Protein AF-A0A3Q8X9J6-F1 (afdb_monomer)

Foldseek 3Di:
DDPDPPDDPDPDDQQWWKQFCAPPDPVRHRPIWTWHDWDADPNFTWTWTDHPVRRIDIDRDPVGIGTPPDLVVLVVQLVVCVVVVVPVSNVVSVCCNVPVRD

Nearest PDB structures (foldseek):
  7qep-assembly1_S4  TM=7.463E-01  e=1.020E-01  Encephalitozoon cuniculi GB-M1
  2lcc-assembly1_A  TM=7.111E-01  e=7.423E-01  Homo sapiens
  6bph-assembly1_A-2  TM=6.731E-01  e=1.622E+00  Homo sapiens
  2eko-assembly1_A  TM=4.901E-01  e=1.065E+00  Homo sapiens
  7yt9-assembly2_B  TM=5.473E-01  e=3.545E+00  Arabidopsis thaliana

Sequence (102 aa):
MIRMYISCFIHLNAGDLCKVVSANNPIYNGEIAVFKGVEYYFQLPSYVFESPISNRIIVSSEDGFEVLPYKSSLLHLIDLALDLQDEKWFEELVYKLNYESQ

Solvent-accessible surface area (backbone atoms only — not comparable to full-atom values): 6070 Å² total; per-residue (Å²): 137,82,83,79,85,76,82,90,78,74,89,78,52,69,67,40,45,25,34,28,45,31,90,89,46,72,89,46,46,72,38,69,26,33,31,65,46,77,46,74,57,97,88,38,64,28,43,33,28,36,29,98,90,41,85,67,45,81,34,75,51,76,81,24,45,45,68,58,68,43,72,68,56,46,50,51,51,37,53,51,22,58,77,69,67,38,64,69,61,28,52,56,45,52,49,40,61,77,72,67,66,108

pLDDT: mean 75.95, std 15.14, range [30.42, 92.25]

Secondary structure (DSSP, 8-state):
--------S----TT-EEEE--SS-GGGTT-EEEEEEEEEETTEEEEEEE-SS-S-EEESSGGGEEESSPHHHHHHHHHHHHHTT-HHHHHHHHHHHHHT--

Radius of gyration: 16.28 Å; Cα contacts (8 Å, |Δi|>4): 146; chains: 1; bounding box: 32×26×54 Å

InterPro domains:
  IPR014957 IDEAL domain [PF08858] (71-97)

Mean predicted aligned error: 11.75 Å

Structure (mmCIF, N/CA/C/O backbone):
data_AF-A0A3Q8X9J6-F1
#
_entry.id   AF-A0A3Q8X9J6-F1
#
loop_
_atom_site.group_PDB
_atom_site.id
_atom_site.type_symbol
_atom_site.label_atom_id
_atom_site.label_alt_id
_atom_site.label_comp_id
_atom_site.label_asym_id
_atom_site.label_entity_id
_atom_site.label_seq_id
_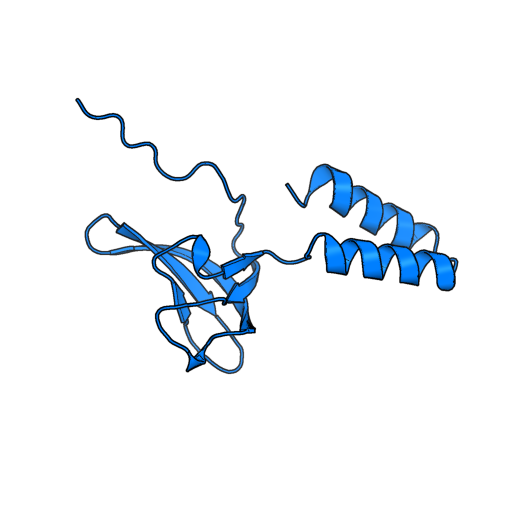atom_site.pdbx_PDB_ins_code
_atom_site.Cartn_x
_atom_site.Cartn_y
_atom_site.Cartn_z
_atom_site.occupancy
_atom_site.B_iso_or_equiv
_atom_site.auth_seq_id
_atom_site.auth_comp_id
_atom_site.auth_asym_id
_atom_site.auth_atom_id
_atom_site.pdbx_PDB_model_num
ATOM 1 N N . MET A 1 1 ? -9.238 14.953 -31.795 1.00 33.94 1 MET A N 1
ATOM 2 C CA . MET A 1 1 ? -8.874 15.545 -30.491 1.00 33.94 1 MET A CA 1
ATOM 3 C C . MET A 1 1 ? -9.198 14.498 -29.431 1.00 33.94 1 MET A C 1
ATOM 5 O O . MET A 1 1 ? -10.327 14.428 -28.966 1.00 33.94 1 MET A O 1
ATOM 9 N N . ILE A 1 2 ? -8.274 13.559 -29.210 1.00 33.38 2 ILE A N 1
ATOM 10 C CA . ILE A 1 2 ? -8.507 12.375 -28.371 1.00 33.38 2 ILE A CA 1
ATOM 11 C C . ILE A 1 2 ? -8.307 12.809 -26.919 1.00 33.38 2 ILE A C 1
ATOM 13 O O . ILE A 1 2 ? -7.216 13.229 -26.545 1.00 33.38 2 ILE A O 1
ATOM 17 N N . ARG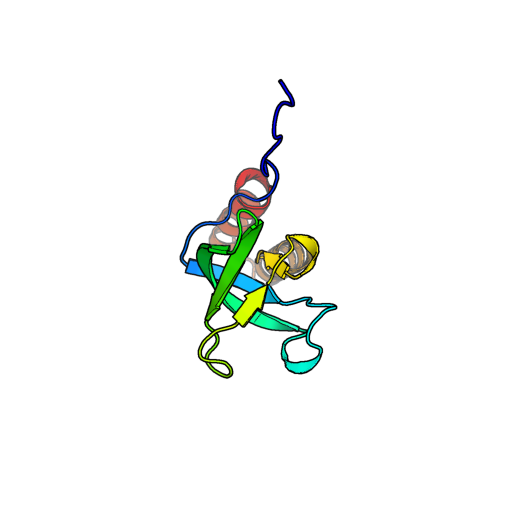 A 1 3 ? -9.392 12.787 -26.139 1.00 33.44 3 ARG A N 1
ATOM 18 C CA . ARG A 1 3 ? -9.379 13.045 -24.698 1.00 33.44 3 ARG A CA 1
ATOM 19 C C . ARG A 1 3 ? -8.535 11.963 -24.030 1.00 33.44 3 ARG A C 1
ATOM 21 O O . ARG A 1 3 ? -8.932 10.803 -23.995 1.00 33.44 3 ARG A O 1
ATOM 28 N N . MET A 1 4 ? -7.360 12.356 -23.555 1.00 3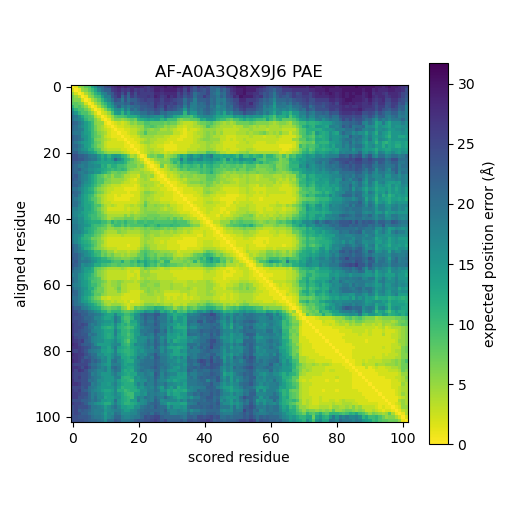0.42 4 MET A N 1
ATOM 29 C CA . MET A 1 4 ? -6.473 11.523 -22.755 1.00 30.42 4 MET A CA 1
ATOM 30 C C . MET A 1 4 ? -7.082 11.434 -21.351 1.00 30.42 4 MET A C 1
ATOM 32 O O . MET A 1 4 ? -7.029 12.393 -20.585 1.00 30.42 4 MET A O 1
ATOM 36 N N . TYR A 1 5 ? -7.751 10.319 -21.059 1.00 33.88 5 TYR A N 1
ATOM 37 C CA . TYR A 1 5 ? -8.233 9.976 -19.722 1.00 33.88 5 TYR A CA 1
ATOM 38 C C . TYR A 1 5 ? -7.031 9.500 -18.901 1.00 33.88 5 TYR A C 1
ATOM 40 O O . TYR A 1 5 ? -6.741 8.309 -18.854 1.00 33.88 5 TYR A O 1
ATOM 48 N N . ILE A 1 6 ? -6.271 10.440 -18.340 1.00 42.31 6 ILE A N 1
ATOM 49 C CA . ILE A 1 6 ? -5.154 10.120 -17.448 1.00 42.31 6 ILE A CA 1
ATOM 50 C C . ILE A 1 6 ? -5.738 9.897 -16.051 1.00 42.31 6 ILE A C 1
ATOM 52 O O . ILE A 1 6 ? -6.200 10.844 -15.423 1.00 42.31 6 ILE A O 1
ATOM 56 N N . SER A 1 7 ? -5.745 8.630 -15.636 1.00 41.16 7 SER A N 1
ATOM 57 C CA . SER A 1 7 ? -5.548 8.163 -14.255 1.00 41.16 7 SER A CA 1
ATOM 58 C C . SER A 1 7 ? -6.375 8.860 -13.165 1.00 41.16 7 SER A C 1
ATOM 60 O O . SER A 1 7 ? -5.914 9.794 -12.518 1.00 41.16 7 SER A O 1
ATOM 62 N N . CYS A 1 8 ? -7.599 8.377 -12.931 1.00 42.72 8 CYS A N 1
ATOM 63 C CA . CYS A 1 8 ? -8.523 8.914 -11.921 1.00 42.72 8 CYS A CA 1
ATOM 64 C C . CYS A 1 8 ? -8.804 7.969 -10.737 1.00 42.72 8 CYS A C 1
ATOM 66 O O . CYS A 1 8 ? -9.798 8.188 -10.051 1.00 42.72 8 CYS A O 1
ATOM 68 N N . PHE A 1 9 ? -8.011 6.919 -10.496 1.00 48.97 9 PHE A N 1
ATOM 69 C CA . PHE A 1 9 ? -8.479 5.841 -9.608 1.00 48.97 9 PHE A CA 1
ATOM 70 C C . PHE A 1 9 ? -7.661 5.555 -8.351 1.00 48.97 9 PHE A C 1
ATOM 72 O O . PHE A 1 9 ? -8.167 4.823 -7.511 1.00 48.97 9 PHE A O 1
ATOM 79 N N . ILE A 1 10 ? -6.484 6.153 -8.142 1.00 56.00 10 ILE A N 1
ATOM 80 C CA . ILE A 1 10 ? -5.740 5.944 -6.890 1.00 56.00 10 ILE A CA 1
ATOM 81 C C . ILE A 1 10 ? -5.285 7.288 -6.320 1.00 56.00 10 ILE A C 1
ATOM 83 O O . ILE A 1 10 ? -4.439 7.970 -6.902 1.00 56.00 10 ILE A O 1
ATOM 87 N N . HIS A 1 11 ? -5.850 7.674 -5.173 1.00 63.31 11 HIS A N 1
ATOM 88 C CA . HIS A 1 11 ? -5.353 8.790 -4.369 1.00 63.31 11 HIS A CA 1
ATOM 89 C C . HIS A 1 11 ? -4.044 8.372 -3.687 1.00 63.31 11 HIS A C 1
ATOM 91 O O . HIS A 1 11 ? -4.044 7.952 -2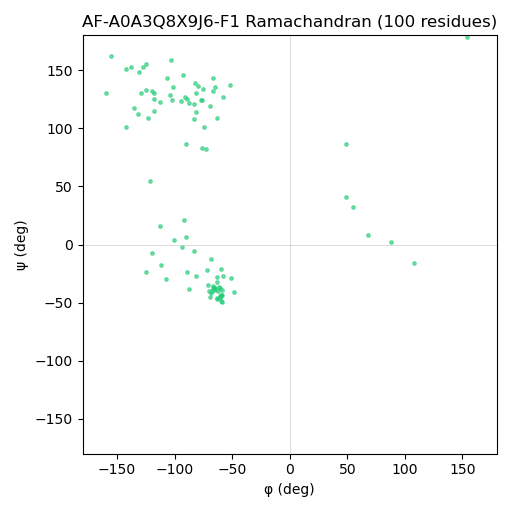.537 1.00 63.31 11 HIS A O 1
ATOM 97 N N . LEU A 1 12 ? -2.929 8.464 -4.414 1.00 73.06 12 LEU A N 1
ATOM 98 C CA . LEU A 1 12 ? -1.585 8.255 -3.875 1.00 73.06 12 LEU A CA 1
ATOM 99 C C . LEU A 1 12 ? -0.945 9.573 -3.462 1.00 73.06 12 LEU A C 1
ATOM 101 O O . LEU A 1 12 ? -0.734 10.466 -4.287 1.00 73.06 12 LEU A O 1
ATOM 105 N N . ASN A 1 13 ? -0.541 9.642 -2.204 1.00 77.88 13 ASN A N 1
ATOM 106 C CA . ASN A 1 13 ? 0.261 10.712 -1.648 1.00 77.88 13 ASN A CA 1
ATOM 107 C C . ASN A 1 13 ? 1.690 10.226 -1.404 1.00 77.88 13 ASN A C 1
ATOM 109 O O . ASN A 1 13 ? 1.941 9.088 -1.009 1.00 77.88 13 ASN A O 1
ATOM 113 N N . ALA A 1 14 ? 2.666 11.105 -1.638 1.00 79.38 14 ALA A N 1
ATOM 114 C CA . ALA A 1 14 ? 4.050 10.802 -1.295 1.00 79.38 14 ALA A CA 1
ATOM 115 C C . ALA A 1 14 ? 4.156 10.497 0.210 1.00 79.38 14 ALA A C 1
ATOM 117 O O . ALA A 1 14 ? 3.733 11.303 1.038 1.00 79.38 14 ALA A O 1
ATOM 118 N N . GLY A 1 15 ? 4.737 9.347 0.550 1.00 79.06 15 GLY A N 1
ATOM 119 C CA . GLY A 1 15 ? 4.757 8.811 1.911 1.00 79.06 15 GLY A CA 1
ATOM 120 C C . GLY A 1 15 ? 3.846 7.601 2.121 1.00 79.06 15 GLY A C 1
ATOM 121 O O . GLY A 1 15 ? 4.059 6.872 3.089 1.00 79.06 15 GLY A O 1
ATOM 122 N N . ASP A 1 16 ? 2.903 7.341 1.213 1.00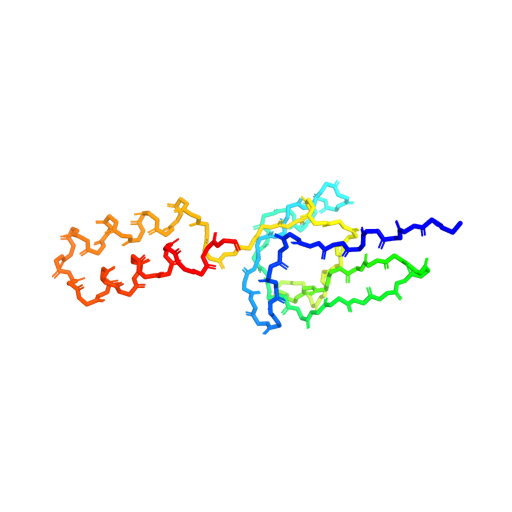 81.19 16 ASP A N 1
ATOM 123 C CA . ASP A 1 16 ? 2.005 6.194 1.326 1.00 81.19 16 ASP A CA 1
ATOM 124 C C . ASP A 1 16 ? 2.775 4.879 1.213 1.00 81.19 16 ASP A C 1
ATOM 126 O O . ASP A 1 16 ? 3.641 4.696 0.352 1.00 81.19 16 ASP A O 1
ATOM 130 N N . LEU A 1 17 ? 2.454 3.939 2.095 1.00 83.31 17 LEU A N 1
ATOM 131 C CA . LEU A 1 17 ? 3.012 2.598 2.045 1.00 83.31 17 LEU A CA 1
ATOM 132 C C . LEU A 1 17 ? 2.246 1.780 1.015 1.00 83.31 17 LEU A C 1
ATOM 134 O O . LEU A 1 17 ? 1.023 1.714 1.044 1.00 83.31 17 LEU A O 1
ATOM 138 N N . CYS A 1 18 ? 2.974 1.129 0.123 1.00 85.00 18 CYS A N 1
ATOM 139 C CA . CYS A 1 18 ? 2.411 0.280 -0.911 1.00 85.00 18 CYS A CA 1
ATOM 140 C C . CYS A 1 18 ? 3.137 -1.059 -0.920 1.00 85.00 18 CYS A C 1
ATOM 142 O O . CYS A 1 18 ? 4.337 -1.133 -0.655 1.00 85.00 18 CYS A O 1
ATOM 144 N N . LYS A 1 19 ? 2.429 -2.127 -1.269 1.00 85.94 19 LYS A N 1
ATOM 145 C CA . LYS A 1 19 ? 3.054 -3.383 -1.661 1.00 85.94 19 LYS A CA 1
ATOM 146 C C . LYS A 1 19 ? 3.261 -3.369 -3.162 1.00 85.94 19 LYS A C 1
ATOM 148 O O . LYS A 1 19 ? 2.314 -3.177 -3.911 1.00 85.94 19 LYS A O 1
ATOM 153 N N . VAL A 1 20 ? 4.477 -3.618 -3.612 1.00 86.69 20 VAL A N 1
ATOM 154 C CA . VAL A 1 20 ? 4.766 -3.800 -5.031 1.00 86.69 20 VAL A CA 1
ATOM 155 C C . VAL A 1 20 ? 4.314 -5.201 -5.439 1.00 86.69 20 VAL A C 1
ATOM 157 O O . VAL A 1 20 ? 4.734 -6.200 -4.861 1.00 86.69 20 VAL A O 1
ATOM 160 N N . VAL A 1 21 ? 3.450 -5.281 -6.445 1.00 81.50 21 VAL A N 1
ATOM 161 C CA . VAL A 1 21 ? 2.907 -6.526 -7.008 1.00 81.50 21 VAL A CA 1
ATOM 162 C C . VAL A 1 21 ? 3.266 -6.560 -8.490 1.00 81.50 21 VAL A C 1
ATOM 164 O O . VAL A 1 21 ? 2.432 -6.604 -9.384 1.00 81.50 21 VAL A O 1
ATOM 167 N N . SER A 1 22 ? 4.558 -6.414 -8.777 1.00 69.19 22 SER A N 1
ATOM 168 C CA . SER A 1 22 ? 5.019 -6.271 -10.154 1.00 69.19 22 SER A CA 1
ATOM 169 C C . SER A 1 22 ? 5.014 -7.613 -10.884 1.00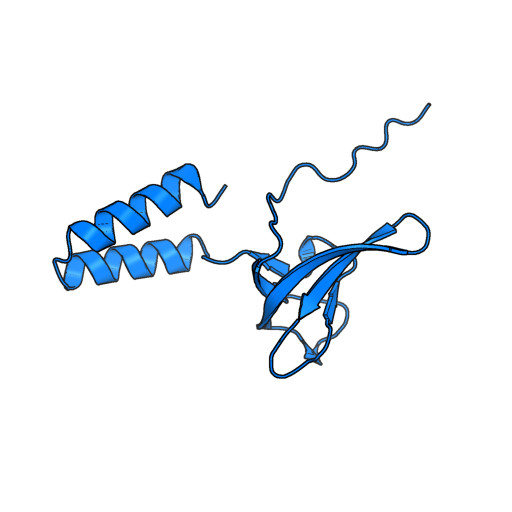 69.19 22 SER A C 1
ATOM 171 O O . SER A 1 22 ? 5.709 -8.548 -10.488 1.00 69.19 22 SER A O 1
ATOM 173 N N . ALA A 1 23 ? 4.319 -7.674 -12.022 1.00 56.75 23 ALA A N 1
ATOM 174 C CA . ALA A 1 23 ? 4.493 -8.742 -13.009 1.00 56.75 23 ALA A CA 1
ATOM 175 C C . ALA A 1 23 ? 5.826 -8.624 -13.784 1.00 56.75 23 ALA A C 1
ATOM 177 O O . ALA A 1 23 ? 6.319 -9.611 -14.326 1.00 56.75 23 ALA A O 1
ATOM 178 N N . ASN A 1 24 ? 6.421 -7.423 -13.830 1.00 63.72 24 ASN A N 1
ATOM 179 C CA . ASN A 1 24 ? 7.559 -7.094 -14.699 1.00 63.72 24 ASN A CA 1
ATOM 180 C C . ASN A 1 24 ? 8.927 -7.375 -14.062 1.00 63.72 24 ASN A C 1
ATOM 182 O O . ASN A 1 24 ? 9.911 -7.545 -14.780 1.00 63.72 24 ASN A O 1
ATOM 186 N N . ASN A 1 25 ? 9.015 -7.406 -12.730 1.00 67.31 25 ASN A N 1
ATOM 187 C CA . ASN A 1 25 ? 10.243 -7.771 -12.029 1.00 67.31 25 ASN A CA 1
ATOM 188 C C . ASN A 1 25 ? 9.914 -8.597 -10.772 1.00 67.31 25 ASN A C 1
ATOM 190 O O . ASN A 1 25 ? 9.541 -8.016 -9.749 1.00 67.31 25 ASN A O 1
ATOM 194 N N . PRO A 1 26 ? 10.075 -9.934 -10.828 1.00 75.12 26 PRO A N 1
ATOM 195 C CA . PRO A 1 26 ? 9.731 -10.831 -9.725 1.00 75.12 26 PRO A CA 1
ATOM 196 C C . PRO A 1 26 ? 10.483 -10.541 -8.423 1.00 75.12 26 PRO A C 1
ATOM 198 O O . PRO A 1 26 ? 10.024 -10.951 -7.363 1.00 75.12 26 PRO A O 1
ATOM 201 N N . ILE A 1 27 ? 11.627 -9.850 -8.495 1.00 78.75 27 ILE A N 1
ATOM 202 C CA . ILE A 1 27 ? 12.493 -9.565 -7.343 1.00 78.75 27 ILE A CA 1
ATOM 203 C C . ILE A 1 27 ? 11.781 -8.684 -6.309 1.00 78.75 27 ILE A C 1
ATOM 205 O O . ILE A 1 27 ? 12.011 -8.850 -5.118 1.00 78.75 27 ILE A O 1
ATOM 209 N N . TYR A 1 28 ? 10.896 -7.793 -6.761 1.00 78.62 28 TYR A N 1
ATOM 210 C CA . TYR A 1 28 ? 10.190 -6.836 -5.903 1.00 78.62 28 TYR A CA 1
ATOM 211 C C . TYR A 1 28 ? 8.755 -7.274 -5.582 1.00 78.62 28 TYR A C 1
ATOM 213 O O . TYR A 1 28 ? 7.994 -6.526 -4.972 1.00 78.62 28 TYR A O 1
ATOM 221 N N . ASN A 1 29 ? 8.343 -8.466 -6.029 1.00 83.56 29 ASN A N 1
ATOM 222 C CA . ASN A 1 29 ? 6.981 -8.937 -5.816 1.00 83.56 29 ASN A CA 1
ATOM 223 C C . ASN A 1 29 ? 6.745 -9.236 -4.329 1.00 83.56 29 ASN A C 1
ATOM 225 O O . ASN A 1 29 ? 7.389 -10.099 -3.736 1.00 83.56 29 ASN A O 1
ATOM 229 N N . GLY A 1 30 ? 5.787 -8.527 -3.744 1.00 82.12 30 GLY A N 1
ATOM 230 C CA . GLY A 1 30 ? 5.457 -8.592 -2.330 1.00 82.12 30 GLY A CA 1
ATOM 231 C C . GLY A 1 30 ? 6.245 -7.643 -1.435 1.00 82.12 30 GLY A C 1
ATOM 232 O O . GLY A 1 30 ? 6.021 -7.654 -0.226 1.00 82.12 30 GLY A O 1
ATOM 233 N N . GLU A 1 31 ? 7.124 -6.817 -1.998 1.00 85.25 31 GLU A N 1
ATOM 234 C CA . GLU A 1 31 ? 7.927 -5.867 -1.234 1.00 85.25 31 GLU A CA 1
ATOM 235 C C . GLU A 1 31 ? 7.087 -4.672 -0.775 1.00 85.25 31 GLU A C 1
ATOM 237 O O . GLU A 1 31 ? 6.338 -4.090 -1.559 1.00 85.25 31 GLU A O 1
ATOM 242 N N . ILE A 1 32 ? 7.219 -4.300 0.500 1.00 86.00 32 ILE A N 1
ATOM 243 C CA . ILE A 1 32 ? 6.591 -3.096 1.048 1.00 86.00 32 ILE A CA 1
ATOM 244 C C . ILE A 1 32 ? 7.529 -1.913 0.823 1.00 86.00 32 ILE A C 1
ATOM 246 O O . ILE A 1 32 ? 8.668 -1.920 1.291 1.00 86.00 32 ILE A O 1
ATOM 250 N N . ALA A 1 33 ? 7.041 -0.896 0.124 1.00 87.50 33 ALA A N 1
ATOM 251 C CA . ALA A 1 33 ? 7.806 0.276 -0.259 1.00 87.50 33 ALA A CA 1
ATOM 252 C C . ALA A 1 33 ? 6.985 1.557 -0.069 1.00 87.50 33 ALA A C 1
ATOM 254 O O . ALA A 1 33 ? 5.757 1.554 -0.126 1.00 87.50 33 ALA A O 1
ATOM 255 N N . VAL A 1 34 ? 7.675 2.667 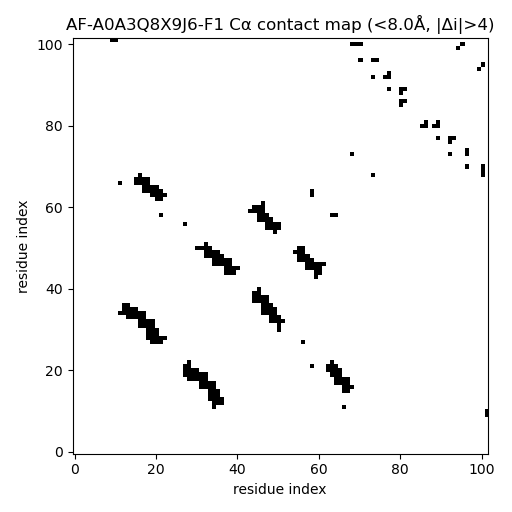0.162 1.00 88.69 34 VAL A N 1
ATOM 256 C CA . VAL A 1 34 ? 7.070 3.990 0.326 1.00 88.69 34 VAL A CA 1
ATOM 257 C C . VAL A 1 34 ? 6.962 4.651 -1.038 1.00 88.69 34 VAL A C 1
ATOM 259 O O . VAL A 1 34 ? 7.969 4.807 -1.732 1.00 88.69 34 VAL A O 1
ATOM 262 N N . PHE A 1 35 ? 5.764 5.076 -1.417 1.00 88.69 35 PHE A N 1
ATOM 263 C CA . PHE A 1 35 ? 5.543 5.846 -2.628 1.00 88.69 35 PHE A CA 1
ATOM 264 C C . PHE A 1 35 ? 6.204 7.223 -2.529 1.00 88.69 35 PHE A C 1
ATOM 266 O O . PHE A 1 35 ? 6.056 7.941 -1.538 1.00 88.69 35 PHE A O 1
ATOM 273 N N . LYS A 1 36 ? 6.945 7.608 -3.568 1.00 90.06 36 LYS A N 1
ATOM 274 C CA . LYS A 1 36 ? 7.654 8.894 -3.644 1.00 90.06 36 LYS A CA 1
ATOM 275 C C . LYS A 1 36 ? 7.020 9.873 -4.613 1.00 90.06 36 LYS A C 1
ATOM 277 O O . LYS A 1 36 ? 7.129 11.077 -4.401 1.00 90.06 36 LYS A O 1
ATOM 282 N N . GLY A 1 37 ? 6.378 9.373 -5.660 1.00 87.12 37 GLY A N 1
ATOM 283 C CA . GLY A 1 37 ? 5.755 10.211 -6.671 1.00 87.12 37 GLY A CA 1
ATOM 284 C C . GLY A 1 37 ? 5.640 9.523 -8.024 1.00 87.12 37 GLY A C 1
ATOM 285 O O . GLY A 1 37 ? 6.080 8.387 -8.216 1.00 87.12 37 GLY A O 1
ATOM 286 N N . VAL A 1 38 ? 5.043 10.250 -8.966 1.00 87.00 38 VAL A N 1
ATOM 287 C CA . VAL A 1 38 ? 4.935 9.844 -10.368 1.00 87.00 38 VAL A CA 1
ATOM 288 C C . VAL A 1 38 ? 5.970 10.607 -11.185 1.00 87.00 38 VAL A C 1
ATOM 290 O O . VAL A 1 38 ? 5.990 11.838 -11.192 1.00 87.00 38 VAL A O 1
ATOM 293 N N . GLU A 1 39 ? 6.810 9.874 -11.901 1.00 88.31 39 GLU A N 1
ATOM 294 C CA . GLU A 1 39 ? 7.696 10.410 -12.929 1.00 88.31 39 GLU A CA 1
ATOM 295 C C . GLU A 1 39 ? 7.136 10.106 -14.320 1.00 88.31 39 GLU A C 1
ATOM 297 O O . GLU A 1 39 ? 6.329 9.196 -14.492 1.00 88.31 39 GLU A O 1
ATOM 302 N N . TYR A 1 40 ? 7.563 10.867 -15.329 1.00 82.88 40 TYR A N 1
ATOM 303 C CA . TYR A 1 40 ? 7.119 10.676 -16.708 1.00 82.88 40 TYR A CA 1
ATOM 304 C C . TYR A 1 40 ? 8.299 10.311 -17.601 1.00 82.88 40 TYR A C 1
ATOM 306 O O . TYR A 1 40 ? 9.183 11.133 -17.846 1.00 82.88 40 TYR A O 1
ATOM 314 N N . TYR A 1 41 ? 8.273 9.096 -18.143 1.00 78.69 41 TYR A N 1
ATOM 315 C CA . TYR A 1 41 ? 9.244 8.618 -19.124 1.00 78.69 41 TYR A CA 1
ATOM 316 C C . TYR A 1 41 ? 8.543 8.411 -20.464 1.00 78.69 41 TYR A C 1
ATOM 318 O O . TYR A 1 41 ? 7.571 7.670 -20.543 1.00 78.69 41 TYR A O 1
ATOM 326 N N . PHE A 1 42 ? 9.009 9.077 -21.527 1.00 81.00 42 PHE A N 1
ATOM 327 C CA . PHE A 1 42 ? 8.396 8.994 -22.866 1.00 81.00 42 PHE A CA 1
ATOM 328 C C . PHE A 1 42 ? 6.864 9.191 -22.869 1.00 81.00 42 PHE A C 1
ATOM 330 O O . PHE A 1 42 ? 6.148 8.505 -23.589 1.00 81.00 42 PHE A O 1
ATOM 337 N N . GLN A 1 43 ? 6.366 10.144 -22.070 1.00 78.25 43 GLN A N 1
ATOM 338 C CA . GLN A 1 43 ? 4.931 10.438 -21.887 1.00 78.25 43 GLN A CA 1
ATOM 339 C C . GLN A 1 43 ? 4.117 9.349 -21.162 1.00 78.25 43 GLN A C 1
ATOM 341 O O . GLN A 1 43 ? 2.899 9.478 -21.063 1.00 78.25 43 GLN A O 1
ATOM 346 N N . LEU A 1 44 ? 4.767 8.323 -20.608 1.00 79.81 44 LEU A N 1
ATOM 347 C CA . LEU A 1 44 ? 4.128 7.303 -19.781 1.00 79.81 44 LEU A CA 1
ATOM 348 C C . LEU A 1 44 ? 4.392 7.571 -18.292 1.00 79.81 44 LEU A C 1
ATOM 350 O O . LEU A 1 44 ? 5.535 7.878 -17.931 1.00 79.81 44 LEU A O 1
ATOM 354 N N . PRO A 1 45 ? 3.367 7.461 -17.426 1.00 82.62 45 PRO A N 1
ATOM 355 C CA . PRO A 1 45 ? 3.552 7.578 -15.989 1.00 82.62 45 PRO A CA 1
ATOM 356 C C . PRO A 1 45 ? 4.376 6.401 -15.459 1.00 82.62 45 PRO A C 1
ATOM 358 O O . PRO A 1 45 ? 4.280 5.269 -15.930 1.00 82.62 45 PRO A O 1
ATOM 361 N N . SER A 1 46 ? 5.220 6.680 -14.478 1.00 86.94 46 SER A N 1
ATOM 362 C CA . SER A 1 46 ? 6.038 5.706 -13.768 1.00 86.94 46 SER A CA 1
ATOM 363 C C . SER A 1 46 ? 5.962 5.999 -12.278 1.00 86.94 46 SER A C 1
ATOM 365 O O . SER A 1 46 ? 6.358 7.070 -11.823 1.00 86.94 46 SER A O 1
ATOM 367 N N . TYR A 1 47 ? 5.438 5.046 -11.523 1.00 87.56 47 TYR A N 1
ATOM 368 C CA . TYR A 1 47 ? 5.249 5.127 -10.083 1.00 87.56 47 TYR A CA 1
ATOM 369 C C . TYR A 1 47 ? 6.561 4.745 -9.404 1.00 87.56 47 TYR A C 1
ATOM 371 O O . TYR A 1 47 ? 7.099 3.656 -9.632 1.00 87.56 47 TYR A O 1
ATOM 379 N N . VAL A 1 48 ? 7.105 5.667 -8.614 1.00 89.00 48 VAL A N 1
ATOM 380 C CA . VAL A 1 48 ? 8.405 5.511 -7.962 1.00 89.00 48 VAL A CA 1
ATOM 381 C C . VAL A 1 48 ? 8.196 5.190 -6.492 1.00 89.00 48 VAL A C 1
ATOM 383 O O . VAL A 1 48 ? 7.509 5.922 -5.778 1.00 89.00 48 VAL A O 1
ATOM 386 N N . PHE A 1 49 ? 8.844 4.124 -6.037 1.00 90.12 49 PHE A N 1
ATOM 387 C CA . PHE A 1 49 ? 8.834 3.677 -4.652 1.00 90.12 49 PHE A CA 1
ATOM 388 C C . PHE A 1 49 ? 10.259 3.556 -4.108 1.00 90.12 49 PHE A C 1
ATOM 390 O O . PHE A 1 49 ? 11.213 3.346 -4.860 1.00 90.12 49 PHE A O 1
ATOM 397 N N . GLU A 1 50 ? 10.401 3.664 -2.792 1.00 89.75 50 GLU A N 1
ATOM 398 C CA . GLU A 1 50 ? 11.651 3.436 -2.063 1.00 89.75 50 GLU A CA 1
ATOM 399 C C . GLU A 1 50 ? 11.426 2.387 -0.974 1.00 89.75 50 GLU A C 1
ATOM 401 O O . GLU A 1 50 ? 10.451 2.458 -0.224 1.00 89.75 50 GLU A O 1
ATOM 406 N N . SER A 1 51 ? 12.328 1.415 -0.882 1.00 84.19 51 SER A N 1
ATOM 407 C CA . SER A 1 51 ? 12.302 0.361 0.130 1.00 84.19 51 SER A CA 1
ATOM 408 C C . SER A 1 51 ? 13.649 0.288 0.856 1.00 84.19 51 SER A C 1
ATOM 410 O O . SER A 1 51 ? 14.684 0.595 0.263 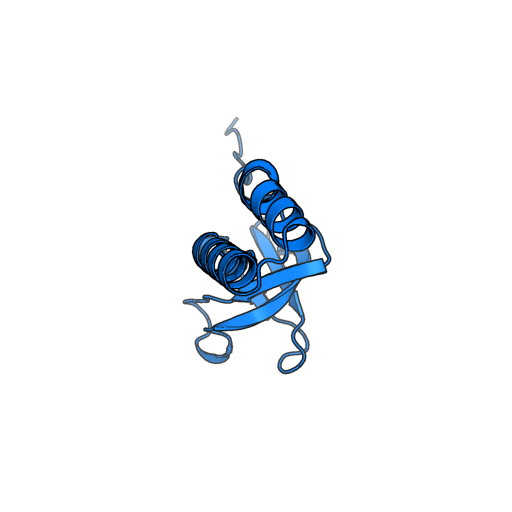1.00 84.19 51 SER A O 1
ATOM 412 N N . PRO A 1 52 ? 13.686 -0.173 2.119 1.00 74.12 52 PRO A N 1
ATOM 413 C CA . PRO A 1 52 ? 14.940 -0.434 2.825 1.00 74.12 52 PRO A CA 1
ATOM 414 C C . PRO A 1 52 ? 15.855 -1.452 2.125 1.00 74.12 52 PRO A C 1
ATOM 416 O O . PRO A 1 52 ? 17.066 -1.427 2.328 1.00 74.12 52 PRO A O 1
ATOM 419 N N . ILE A 1 53 ? 15.280 -2.370 1.340 1.00 73.62 53 ILE A N 1
ATOM 420 C CA . ILE A 1 53 ? 16.016 -3.415 0.609 1.00 73.62 53 ILE A CA 1
ATOM 421 C C . ILE A 1 53 ? 16.458 -2.887 -0.761 1.00 73.62 53 ILE A C 1
ATOM 423 O O . ILE A 1 53 ? 17.567 -3.165 -1.221 1.00 73.62 53 ILE A O 1
ATOM 427 N N . SER A 1 54 ? 15.591 -2.097 -1.390 1.00 70.12 54 SER A N 1
ATOM 428 C CA . SER A 1 54 ? 15.755 -1.593 -2.747 1.00 70.12 54 SER A CA 1
ATOM 429 C C . SER A 1 54 ? 15.705 -0.070 -2.738 1.00 70.12 54 SER A C 1
ATOM 431 O O . SER A 1 54 ? 14.634 0.519 -2.600 1.00 70.12 54 SER A O 1
ATOM 433 N N . ASN A 1 55 ? 16.855 0.575 -2.969 1.00 77.69 55 ASN A N 1
ATOM 434 C CA . ASN A 1 55 ? 16.976 2.042 -2.983 1.00 77.69 55 ASN A CA 1
ATOM 435 C C . ASN A 1 55 ? 15.942 2.739 -3.887 1.00 77.69 55 ASN A C 1
ATOM 437 O O . ASN A 1 55 ? 15.611 3.899 -3.662 1.00 77.69 55 ASN A O 1
ATOM 441 N N . ARG A 1 56 ? 15.472 2.072 -4.951 1.00 87.62 56 ARG A N 1
ATOM 442 C CA . ARG A 1 56 ? 14.450 2.611 -5.851 1.00 87.62 56 ARG A CA 1
ATOM 443 C C . ARG A 1 56 ? 13.755 1.500 -6.628 1.00 87.62 56 ARG A C 1
ATOM 445 O O . ARG A 1 56 ? 14.424 0.694 -7.271 1.00 87.62 56 ARG A O 1
ATOM 452 N N . ILE A 1 57 ? 12.428 1.507 -6.626 1.00 88.06 57 ILE A N 1
ATOM 453 C CA . ILE A 1 57 ? 11.580 0.601 -7.404 1.00 88.06 57 ILE A CA 1
ATOM 454 C C . ILE A 1 57 ? 10.726 1.456 -8.340 1.00 88.06 57 ILE A C 1
ATOM 456 O O . ILE A 1 57 ? 10.145 2.453 -7.917 1.00 88.06 57 ILE A O 1
ATOM 460 N N . ILE A 1 58 ? 10.671 1.087 -9.619 1.00 88.19 58 ILE A N 1
ATOM 461 C CA . ILE A 1 58 ? 9.875 1.788 -10.630 1.00 88.19 58 ILE A CA 1
ATOM 462 C C . ILE A 1 58 ? 8.834 0.817 -11.171 1.00 88.19 58 ILE A C 1
ATOM 464 O O . ILE A 1 58 ? 9.175 -0.264 -11.655 1.00 88.19 58 ILE A O 1
ATOM 468 N N . VAL A 1 59 ? 7.571 1.221 -11.104 1.00 86.44 59 VAL A N 1
ATOM 469 C CA . VAL A 1 59 ? 6.438 0.463 -11.627 1.00 86.44 59 VAL A CA 1
ATOM 470 C C . VAL A 1 59 ? 5.773 1.282 -12.727 1.00 86.44 59 VAL A C 1
ATOM 472 O O . VAL A 1 59 ? 5.504 2.465 -12.556 1.00 86.44 59 VAL A O 1
ATOM 475 N N . SER A 1 60 ? 5.528 0.667 -13.880 1.00 84.06 60 SER A N 1
ATOM 476 C CA . SER A 1 60 ? 4.976 1.340 -15.064 1.00 84.06 60 SER A CA 1
ATOM 477 C C . SER A 1 60 ? 3.449 1.259 -15.184 1.00 84.06 60 SER A C 1
ATOM 479 O O . SER A 1 60 ? 2.895 1.793 -16.140 1.00 84.06 60 SER A O 1
ATOM 481 N N . SER A 1 61 ? 2.771 0.574 -14.257 1.00 81.69 61 SER A N 1
ATOM 482 C CA . SER A 1 61 ? 1.310 0.414 -14.228 1.00 81.69 61 SER A CA 1
ATOM 483 C C . SER A 1 61 ? 0.778 0.467 -12.796 1.00 81.69 61 SER A C 1
ATOM 485 O O . SER A 1 61 ? 1.470 0.048 -11.868 1.00 81.69 61 SER A O 1
ATOM 487 N N . GLU A 1 62 ? -0.465 0.916 -12.639 1.00 78.88 62 GLU A N 1
ATOM 488 C CA . GLU A 1 62 ? -1.216 0.869 -11.375 1.00 78.88 62 GLU A CA 1
ATOM 489 C C . GLU A 1 62 ? -1.456 -0.572 -10.905 1.00 78.88 62 GLU A C 1
ATOM 491 O O . GLU A 1 62 ? -1.457 -0.829 -9.709 1.00 78.88 62 GLU A O 1
ATOM 496 N N . ASP A 1 63 ? -1.520 -1.539 -11.826 1.00 81.56 63 ASP A N 1
ATOM 497 C CA . ASP A 1 63 ? -1.658 -2.966 -11.483 1.00 81.56 63 ASP A CA 1
ATOM 498 C C . ASP A 1 63 ? -0.413 -3.550 -10.796 1.00 81.56 63 ASP A C 1
ATOM 500 O O . ASP A 1 63 ? -0.425 -4.683 -10.319 1.00 81.56 63 ASP A O 1
ATOM 504 N N . GLY A 1 64 ? 0.703 -2.818 -10.813 1.00 82.06 64 GLY A N 1
ATOM 505 C CA . GLY A 1 64 ? 1.974 -3.296 -10.284 1.00 82.06 64 GLY A CA 1
ATOM 506 C C . GLY A 1 64 ? 2.199 -2.967 -8.811 1.00 82.06 64 GLY A C 1
ATOM 507 O O . GLY A 1 64 ? 3.305 -3.201 -8.317 1.00 82.06 64 GLY A O 1
ATOM 508 N N . PHE A 1 65 ? 1.208 -2.408 -8.114 1.00 83.81 65 PHE A N 1
ATOM 509 C CA . PHE A 1 65 ? 1.272 -2.145 -6.681 1.00 83.81 65 PHE A CA 1
ATOM 510 C C . PHE A 1 65 ? -0.125 -2.084 -6.038 1.00 83.81 65 PHE A C 1
ATOM 512 O O . PHE A 1 65 ? -1.136 -1.896 -6.700 1.00 83.81 65 PHE A O 1
ATOM 519 N N . GLU A 1 66 ? -0.166 -2.215 -4.716 1.00 81.25 66 GLU A N 1
ATOM 520 C CA . GLU A 1 66 ? -1.367 -2.121 -3.885 1.00 81.25 66 GLU A CA 1
ATOM 521 C C . GLU A 1 66 ? -1.101 -1.136 -2.740 1.00 81.25 66 GLU A C 1
ATOM 523 O O . GLU A 1 66 ? -0.080 -1.248 -2.061 1.00 81.25 66 GLU A O 1
ATOM 528 N N . VAL A 1 67 ? -1.997 -0.175 -2.507 1.00 77.06 67 VAL A N 1
ATOM 529 C CA . VAL A 1 67 ? -1.853 0.822 -1.430 1.00 77.06 67 VAL A CA 1
ATOM 530 C C . VAL A 1 67 ? -2.276 0.220 -0.084 1.00 77.06 67 VAL A C 1
ATOM 532 O O . VAL A 1 67 ? -3.285 -0.481 0.007 1.00 77.06 67 VAL A O 1
ATOM 535 N N . LEU A 1 68 ? -1.495 0.478 0.967 1.00 68.88 68 LEU A N 1
ATOM 536 C CA . LEU A 1 68 ? -1.804 0.095 2.344 1.00 68.88 68 LEU A CA 1
ATOM 537 C C . LEU A 1 68 ? -2.538 1.235 3.074 1.00 68.88 68 LEU A C 1
ATOM 539 O O . LEU A 1 68 ? -2.191 2.395 2.876 1.00 68.88 68 LEU A O 1
ATOM 543 N N . PRO A 1 69 ? -3.471 0.925 3.993 1.00 59.75 69 PRO A N 1
ATOM 544 C CA . PRO A 1 69 ? -3.793 -0.407 4.495 1.00 59.75 69 PRO A CA 1
ATOM 545 C C . PRO A 1 69 ? -4.743 -1.141 3.551 1.00 59.75 69 PRO A C 1
ATOM 547 O O . PRO A 1 69 ? -5.731 -0.576 3.088 1.00 59.75 69 PRO A O 1
ATOM 550 N N . TYR A 1 70 ? -4.504 -2.437 3.340 1.00 65.31 70 TYR A N 1
ATOM 551 C CA . TYR A 1 70 ? -5.511 -3.287 2.716 1.00 65.31 70 TYR A CA 1
ATOM 552 C C . TYR A 1 70 ? -6.829 -3.145 3.453 1.00 65.31 70 TYR A C 1
ATOM 554 O O . TYR A 1 70 ? -6.840 -3.254 4.676 1.00 65.31 70 TYR A O 1
ATOM 562 N N . LYS A 1 71 ? -7.948 -3.056 2.738 1.00 63.59 71 LYS A N 1
ATOM 563 C CA . LYS A 1 71 ? -9.269 -3.210 3.356 1.00 63.59 71 LYS A CA 1
ATOM 564 C C . LYS A 1 71 ? -9.330 -4.456 4.253 1.00 63.59 71 LYS A C 1
ATOM 566 O O . LYS A 1 71 ? -9.851 -4.386 5.355 1.00 63.59 71 LYS A O 1
ATOM 571 N N . SER A 1 72 ? -8.737 -5.575 3.827 1.00 61.78 72 SER A N 1
ATOM 572 C CA . SER A 1 72 ? -8.647 -6.807 4.625 1.00 61.78 72 SER A CA 1
ATOM 573 C C . SER A 1 72 ? -7.740 -6.685 5.856 1.00 61.78 72 SER A C 1
ATOM 575 O O . SER A 1 72 ? -8.097 -7.192 6.913 1.00 61.78 72 SER A O 1
ATOM 577 N N . SER A 1 73 ? -6.595 -6.005 5.762 1.00 68.50 73 SER A N 1
ATOM 578 C CA . SER A 1 73 ? -5.725 -5.752 6.921 1.00 68.50 73 SER A CA 1
ATOM 579 C C . SER A 1 73 ? -6.337 -4.745 7.881 1.00 68.50 73 SER A C 1
ATOM 581 O O . SER A 1 73 ? -6.179 -4.888 9.084 1.00 68.50 73 SER A O 1
ATOM 583 N N . LEU A 1 74 ? -7.056 -3.752 7.370 1.00 74.06 74 LEU A N 1
ATOM 584 C CA . LEU A 1 74 ? -7.762 -2.779 8.182 1.00 74.06 74 LEU A CA 1
ATOM 585 C C . LEU A 1 74 ? -8.931 -3.443 8.917 1.00 74.06 74 LEU A C 1
ATOM 587 O O . LEU A 1 74 ? -9.085 -3.220 10.107 1.00 74.06 74 LEU A O 1
ATOM 591 N N . LEU A 1 75 ? -9.677 -4.333 8.250 1.00 77.94 75 LEU A N 1
ATOM 592 C CA . LEU A 1 75 ? -10.676 -5.194 8.894 1.00 77.94 75 LEU A CA 1
ATOM 593 C C . LEU A 1 75 ? -10.045 -6.089 9.969 1.00 77.94 75 LEU A C 1
ATOM 595 O O . LEU A 1 75 ? -10.560 -6.151 11.075 1.00 77.94 75 LEU A O 1
ATOM 599 N N . HIS A 1 76 ? -8.889 -6.700 9.696 1.00 80.00 76 HIS A N 1
ATOM 600 C CA . HIS A 1 76 ? -8.178 -7.495 10.700 1.00 80.00 76 HIS A CA 1
ATOM 601 C C . HIS A 1 76 ? -7.728 -6.664 11.914 1.00 80.00 76 HIS A C 1
ATOM 603 O O . HIS A 1 76 ? -7.821 -7.123 13.048 1.00 80.00 76 HIS A O 1
ATOM 609 N N . LEU A 1 77 ? -7.246 -5.437 11.694 1.00 78.12 77 LEU A N 1
ATOM 610 C CA . LEU A 1 77 ? -6.884 -4.522 12.779 1.00 78.12 77 LEU A CA 1
ATOM 611 C C . LEU A 1 77 ? -8.114 -4.072 13.574 1.00 78.12 77 LEU A C 1
ATOM 613 O O . LEU A 1 77 ? -8.022 -3.921 14.787 1.00 78.12 77 LEU A O 1
ATOM 617 N N . ILE A 1 78 ? -9.256 -3.886 12.909 1.00 85.56 78 ILE A N 1
ATOM 618 C CA . ILE A 1 78 ? -10.541 -3.594 13.555 1.00 85.56 78 ILE A CA 1
ATOM 619 C C . ILE A 1 78 ? -10.958 -4.767 14.450 1.00 85.56 78 ILE A C 1
ATOM 621 O O . ILE A 1 78 ? -11.304 -4.542 15.609 1.00 85.56 78 ILE A O 1
ATOM 625 N N . ASP A 1 79 ? -10.868 -6.002 13.950 1.00 83.94 79 ASP A N 1
ATOM 626 C CA . ASP A 1 79 ? -11.152 -7.212 14.730 1.00 83.94 79 ASP A CA 1
ATOM 627 C C . ASP A 1 79 ? -10.222 -7.311 15.953 1.00 83.94 79 ASP A C 1
ATOM 629 O O . ASP A 1 79 ? -10.671 -7.562 17.069 1.00 83.94 79 ASP A O 1
ATOM 633 N N . LEU A 1 80 ? -8.929 -7.020 15.775 1.00 84.56 80 LEU A N 1
ATOM 634 C CA . LEU A 1 80 ? -7.953 -7.015 16.866 1.00 84.56 80 LEU A CA 1
ATOM 635 C C . LEU A 1 80 ? -8.236 -5.919 17.909 1.00 84.56 80 LEU A C 1
ATOM 637 O O . LEU A 1 80 ? -8.079 -6.152 19.107 1.00 84.56 80 LEU A O 1
ATOM 641 N N . ALA A 1 81 ? -8.650 -4.726 17.476 1.00 89.00 81 ALA A N 1
ATOM 642 C CA . ALA A 1 81 ? -9.020 -3.636 18.377 1.00 89.00 81 ALA A CA 1
ATOM 643 C C . ALA A 1 81 ? -10.266 -3.988 19.210 1.00 89.00 81 ALA A C 1
ATOM 645 O O . ALA A 1 81 ? -10.311 -3.675 20.401 1.00 89.00 81 ALA A O 1
ATOM 646 N N . LEU A 1 82 ? -11.238 -4.695 18.615 1.00 87.44 82 LEU A N 1
ATOM 647 C CA . LEU A 1 82 ? -12.405 -5.232 19.323 1.00 87.44 82 LEU A CA 1
ATOM 648 C C . LEU A 1 82 ? -12.005 -6.270 20.378 1.00 87.44 82 LEU A C 1
ATOM 650 O O . LEU A 1 82 ? -12.470 -6.184 21.516 1.00 87.44 82 LEU A O 1
ATOM 654 N N . ASP A 1 83 ? -11.119 -7.208 20.032 1.00 92.25 83 ASP A N 1
ATOM 655 C CA . ASP A 1 83 ? -10.626 -8.236 20.959 1.00 92.25 83 ASP A CA 1
ATOM 656 C C . ASP A 1 83 ? -9.885 -7.627 22.160 1.00 92.25 83 ASP A C 1
ATOM 658 O O . ASP A 1 83 ? -10.000 -8.109 23.290 1.00 92.25 83 ASP A O 1
ATOM 662 N N . LEU A 1 84 ? -9.141 -6.544 21.925 1.00 89.62 84 LEU A N 1
ATOM 663 C CA . LEU A 1 84 ? -8.406 -5.810 22.956 1.00 89.62 84 LEU A CA 1
ATOM 664 C C . LEU A 1 84 ? -9.264 -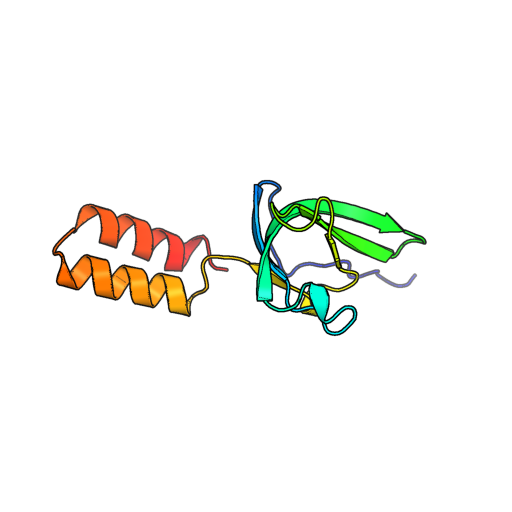4.789 23.718 1.00 89.62 84 LEU A C 1
ATOM 666 O O . LEU A 1 84 ? -8.780 -4.215 24.693 1.00 89.62 84 LEU A O 1
ATOM 670 N N . GLN A 1 85 ? -10.519 -4.582 23.306 1.00 90.69 85 GLN A N 1
ATOM 671 C CA . GLN A 1 85 ? -11.433 -3.574 23.857 1.00 90.69 85 GLN A CA 1
ATOM 672 C C . GLN A 1 85 ? -10.854 -2.146 23.823 1.00 90.69 85 GLN A C 1
ATOM 674 O O . GLN A 1 85 ? -11.146 -1.325 24.694 1.00 90.69 85 GLN A O 1
ATOM 679 N N . ASP A 1 86 ? -10.035 -1.836 22.812 1.00 90.50 86 ASP A N 1
ATOM 680 C CA . ASP A 1 86 ? -9.494 -0.492 22.599 1.00 90.50 86 ASP A CA 1
ATOM 681 C C . ASP A 1 86 ? -10.444 0.314 21.706 1.00 90.50 86 ASP A C 1
ATOM 683 O O . ASP A 1 86 ? -10.333 0.354 20.478 1.00 90.50 86 ASP A O 1
ATOM 687 N N . GLU A 1 87 ? -11.425 0.935 22.356 1.00 88.62 87 GLU A N 1
ATOM 688 C CA . GLU A 1 87 ? -12.518 1.671 21.716 1.00 88.62 87 GLU A CA 1
ATOM 689 C C . GLU A 1 87 ? -12.008 2.850 20.870 1.00 88.62 87 GLU A C 1
ATOM 691 O O . GLU A 1 87 ? -12.490 3.092 19.764 1.00 88.62 87 GLU A O 1
ATOM 696 N N . LYS A 1 88 ? -10.959 3.533 21.342 1.00 89.44 88 LYS A N 1
ATOM 697 C CA . LYS A 1 88 ? -10.364 4.666 20.629 1.00 89.44 88 LYS A CA 1
ATOM 698 C C . LYS A 1 88 ? -9.659 4.203 19.358 1.00 89.44 88 LYS A C 1
ATOM 700 O O . LYS A 1 88 ? -9.811 4.816 18.302 1.00 89.44 88 LYS A O 1
ATOM 705 N N . TRP A 1 89 ? -8.888 3.123 19.451 1.00 88.88 89 TRP A N 1
ATOM 706 C CA . TRP A 1 89 ? -8.189 2.581 18.294 1.00 88.88 89 TRP A CA 1
ATOM 707 C C . TRP A 1 89 ? -9.164 2.022 17.251 1.00 88.88 89 TRP A C 1
ATOM 709 O O . TRP A 1 89 ? -8.976 2.228 16.050 1.00 88.88 89 TRP A O 1
ATOM 719 N N . PHE A 1 90 ? -10.249 1.390 17.701 1.00 90.69 90 PHE A N 1
ATOM 720 C CA . PHE A 1 90 ? -11.337 0.939 16.838 1.00 90.69 90 PHE A CA 1
ATOM 721 C C . PHE A 1 90 ? -11.977 2.096 16.056 1.00 90.69 90 PHE A C 1
ATOM 723 O O . PHE A 1 90 ? -12.099 2.005 14.832 1.00 90.69 90 PHE A O 1
ATOM 730 N N . GLU A 1 91 ? -12.345 3.196 16.723 1.00 87.50 91 GLU A N 1
ATOM 731 C CA . GLU A 1 91 ? -12.940 4.369 16.065 1.00 87.50 91 GLU A CA 1
ATOM 732 C C . GLU A 1 91 ? -12.019 4.956 14.985 1.00 87.50 91 GLU A C 1
ATOM 734 O O . GLU A 1 91 ? -12.469 5.242 13.871 1.00 87.50 91 GLU A O 1
ATOM 739 N N . GLU A 1 92 ? -10.719 5.071 15.277 1.00 84.06 92 GLU A N 1
ATOM 740 C CA . GLU A 1 92 ? -9.716 5.533 14.314 1.00 84.06 92 GLU A CA 1
ATOM 741 C C . GLU A 1 92 ? -9.638 4.608 13.087 1.00 84.06 92 GLU A C 1
ATOM 743 O O . GLU A 1 92 ? -9.606 5.082 11.950 1.00 84.06 92 GLU A O 1
ATOM 748 N N . LEU A 1 93 ? -9.646 3.286 13.282 1.00 84.56 93 LEU A N 1
ATOM 749 C CA . LEU A 1 93 ? -9.572 2.318 12.185 1.00 84.56 93 LEU A CA 1
ATOM 750 C C . LEU A 1 93 ? -10.855 2.282 11.343 1.00 84.56 93 LEU A C 1
ATOM 752 O O . LEU A 1 93 ? -10.781 2.227 10.116 1.00 84.56 93 LEU A O 1
ATOM 756 N N . VAL A 1 94 ? -12.035 2.364 11.958 1.00 84.06 94 VAL A N 1
ATOM 757 C CA . VAL A 1 94 ? -13.318 2.417 11.237 1.00 84.06 94 VAL A CA 1
ATOM 758 C C . VAL A 1 94 ? -13.443 3.706 10.424 1.00 84.06 94 VAL A C 1
ATOM 760 O O . VAL A 1 94 ? -13.945 3.679 9.297 1.00 84.06 94 VAL A O 1
ATOM 763 N N . TYR A 1 95 ? -12.957 4.833 10.950 1.00 81.81 95 TYR A N 1
ATOM 764 C CA . TYR A 1 95 ? -12.887 6.081 10.193 1.00 81.81 95 TYR A CA 1
ATOM 765 C C . TYR A 1 95 ? -12.018 5.917 8.937 1.00 81.81 95 TYR A C 1
ATOM 767 O O . TYR A 1 95 ? -12.472 6.211 7.828 1.00 81.81 95 TYR A O 1
ATOM 775 N N . LYS A 1 96 ? -10.816 5.345 9.082 1.00 76.19 96 LYS A N 1
ATOM 776 C CA . LYS A 1 96 ? -9.928 5.053 7.946 1.00 76.19 96 LYS A CA 1
ATOM 777 C C . LYS A 1 96 ? -10.574 4.119 6.921 1.00 76.19 96 LYS A C 1
ATOM 779 O O . LYS A 1 96 ? -10.443 4.347 5.719 1.00 76.19 96 LYS A O 1
ATOM 784 N N . LEU A 1 97 ? -11.333 3.115 7.373 1.00 78.00 97 LEU A N 1
ATOM 785 C CA . LEU A 1 97 ? -12.049 2.188 6.489 1.00 78.00 97 LEU A CA 1
ATOM 786 C C . LEU A 1 97 ? -13.052 2.922 5.604 1.00 78.00 97 LEU A C 1
ATOM 788 O O . LEU A 1 97 ? -13.130 2.673 4.404 1.00 78.00 97 LEU A O 1
ATOM 792 N N . ASN A 1 98 ? -13.831 3.817 6.204 1.00 72.75 98 ASN A N 1
ATOM 793 C CA . ASN A 1 98 ? -14.953 4.456 5.531 1.00 72.75 98 ASN A CA 1
ATOM 794 C C . ASN A 1 98 ? -14.534 5.630 4.638 1.00 72.75 98 ASN A C 1
ATOM 796 O O . ASN A 1 98 ? -15.239 5.913 3.668 1.00 72.75 98 ASN A O 1
ATOM 800 N N . TYR A 1 99 ? -13.418 6.297 4.951 1.00 65.00 99 TYR A N 1
ATOM 801 C CA . TYR A 1 99 ? -13.063 7.576 4.327 1.00 65.00 99 TYR A CA 1
ATOM 802 C C . TYR A 1 99 ? -11.684 7.624 3.661 1.00 65.00 99 TYR A C 1
ATOM 804 O O . TYR A 1 99 ? -11.503 8.442 2.766 1.00 65.00 99 TYR A O 1
ATOM 812 N N . GLU A 1 100 ? -10.729 6.772 4.049 1.00 60.78 100 GLU A N 1
ATOM 813 C CA . GLU A 1 100 ? -9.344 6.833 3.540 1.00 60.78 100 GLU A CA 1
ATOM 814 C C . GLU A 1 100 ? -8.961 5.640 2.653 1.00 60.78 100 GLU A C 1
ATOM 816 O O . GLU A 1 100 ? -8.000 5.730 1.900 1.00 60.78 100 GLU A O 1
ATOM 821 N N . SER A 1 101 ? -9.710 4.531 2.701 1.00 52.81 101 SER A N 1
ATOM 822 C CA . SER A 1 101 ? -9.435 3.324 1.896 1.00 52.81 101 SER A CA 1
ATOM 823 C C . SER A 1 101 ? -10.160 3.267 0.535 1.00 52.81 101 SER A C 1
ATOM 825 O O . SER A 1 101 ? -10.357 2.173 0.000 1.00 52.81 101 SER A O 1
ATOM 827 N N . GLN A 1 102 ? -10.592 4.422 -0.001 1.00 47.09 102 GLN A N 1
ATOM 828 C CA . GLN A 1 102 ? -11.287 4.547 -1.298 1.00 47.09 102 GLN A CA 1
ATOM 829 C C . GLN A 1 102 ? -10.342 4.744 -2.483 1.00 47.09 102 GLN A C 1
ATOM 831 O O . GLN A 1 102 ? -9.490 5.659 -2.423 1.00 47.09 102 GLN A O 1
#

Organism: NCBI:txid2495582